Protein AF-A0A520Y7N9-F1 (afdb_monomer_lite)

Structure (mmCIF, N/CA/C/O backbone):
data_AF-A0A520Y7N9-F1
#
_entry.id   AF-A0A520Y7N9-F1
#
loop_
_atom_site.group_PDB
_atom_site.id
_atom_site.type_symbol
_atom_site.label_atom_id
_atom_site.label_alt_id
_atom_site.label_comp_id
_atom_site.label_asym_id
_atom_site.label_entity_id
_atom_site.label_seq_id
_atom_site.pdbx_PDB_ins_code
_atom_site.Cartn_x
_atom_site.Cartn_y
_atom_site.Cartn_z
_atom_site.occupancy
_atom_site.B_iso_or_equiv
_atom_site.auth_seq_id
_atom_site.auth_comp_id
_atom_site.auth_asym_id
_atom_site.auth_atom_id
_atom_site.pdbx_PDB_model_num
ATOM 1 N N . MET A 1 1 ? 29.469 -63.872 -5.869 1.00 53.22 1 MET A N 1
ATOM 2 C CA . MET A 1 1 ? 28.974 -62.510 -5.562 1.00 53.22 1 MET A CA 1
ATOM 3 C C . MET A 1 1 ? 27.465 -62.581 -5.418 1.00 53.22 1 MET A C 1
ATOM 5 O O . MET A 1 1 ? 26.826 -63.061 -6.343 1.00 53.22 1 MET A O 1
ATOM 9 N N . SER A 1 2 ? 26.892 -62.208 -4.271 1.00 35.31 2 SER A N 1
ATOM 10 C CA . SER A 1 2 ? 25.441 -62.318 -4.046 1.00 35.31 2 SER A CA 1
ATOM 11 C C . SER A 1 2 ? 24.903 -61.112 -3.259 1.00 35.31 2 SER A C 1
ATOM 13 O O . SER A 1 2 ? 25.598 -60.537 -2.423 1.00 35.31 2 SER A O 1
ATOM 15 N N . PRO A 1 3 ? 23.685 -60.647 -3.576 1.00 44.78 3 PRO A N 1
ATOM 16 C CA . PRO A 1 3 ? 23.419 -59.240 -3.895 1.00 44.78 3 PRO A CA 1
ATOM 17 C C . PRO A 1 3 ? 22.895 -58.421 -2.707 1.00 44.78 3 PRO A C 1
ATOM 19 O O . PRO A 1 3 ? 22.295 -57.365 -2.881 1.00 44.78 3 PRO A O 1
ATOM 22 N N . ARG A 1 4 ? 23.099 -58.899 -1.477 1.00 50.38 4 ARG A N 1
ATOM 23 C CA . ARG A 1 4 ? 22.438 -58.344 -0.284 1.00 50.38 4 ARG A CA 1
ATOM 24 C C . ARG A 1 4 ? 23.092 -57.083 0.293 1.00 50.38 4 ARG A C 1
ATOM 26 O O . ARG A 1 4 ? 22.542 -56.499 1.216 1.00 50.38 4 ARG A O 1
ATOM 33 N N . VAL A 1 5 ? 24.216 -56.631 -0.267 1.00 46.12 5 VAL A N 1
ATOM 34 C CA . VAL A 1 5 ? 24.943 -55.435 0.208 1.00 46.12 5 VAL A CA 1
ATOM 35 C C . VAL A 1 5 ? 24.564 -54.158 -0.564 1.00 46.12 5 VAL A C 1
ATOM 37 O O . VAL A 1 5 ? 24.862 -53.059 -0.116 1.00 46.12 5 VAL A O 1
ATOM 40 N N . VAL A 1 6 ? 23.806 -54.247 -1.665 1.00 44.19 6 VAL A N 1
ATOM 41 C CA . VAL A 1 6 ? 23.343 -53.051 -2.411 1.00 44.19 6 VAL A CA 1
ATOM 42 C C . VAL A 1 6 ? 22.072 -52.431 -1.788 1.00 44.19 6 VAL A C 1
ATOM 44 O O . VAL A 1 6 ? 21.528 -51.450 -2.282 1.00 44.19 6 VAL A O 1
ATOM 47 N N . ALA A 1 7 ? 21.601 -52.963 -0.657 1.00 48.00 7 ALA A N 1
ATOM 48 C CA . ALA A 1 7 ? 20.338 -52.585 -0.020 1.00 48.00 7 ALA A CA 1
ATOM 49 C C . ALA A 1 7 ? 20.377 -51.320 0.869 1.00 48.00 7 ALA A C 1
ATOM 51 O O . ALA A 1 7 ? 19.418 -51.090 1.597 1.00 48.00 7 ALA A O 1
ATOM 52 N N . ALA A 1 8 ? 21.425 -50.486 0.855 1.00 47.56 8 ALA A N 1
ATOM 53 C CA . ALA A 1 8 ? 21.546 -49.423 1.869 1.00 47.56 8 ALA A CA 1
ATOM 54 C C . ALA A 1 8 ? 22.000 -48.038 1.372 1.00 47.56 8 ALA A C 1
ATOM 56 O O . ALA A 1 8 ? 22.537 -47.269 2.163 1.00 47.56 8 ALA A O 1
ATOM 57 N N . LEU A 1 9 ? 21.786 -47.675 0.100 1.00 47.03 9 LEU A N 1
ATOM 58 C CA . LEU A 1 9 ? 22.125 -46.322 -0.393 1.00 47.03 9 LEU A CA 1
ATOM 59 C C . LEU A 1 9 ? 21.041 -45.643 -1.247 1.00 47.03 9 LEU A C 1
ATOM 61 O O . LEU A 1 9 ? 21.323 -44.689 -1.962 1.00 47.03 9 LEU A O 1
ATOM 65 N N . LEU A 1 10 ? 19.784 -46.084 -1.153 1.00 46.12 10 LEU A N 1
ATOM 66 C CA . LEU A 1 10 ? 18.673 -45.505 -1.928 1.00 46.12 10 LEU A CA 1
ATOM 67 C C . LEU A 1 10 ? 17.405 -45.245 -1.097 1.00 46.12 10 LEU A C 1
ATOM 69 O O . LEU A 1 10 ? 16.305 -45.203 -1.633 1.00 46.12 10 LEU A O 1
ATOM 73 N N . ALA A 1 11 ? 17.557 -45.043 0.216 1.00 49.28 11 ALA A N 1
ATOM 74 C CA . ALA A 1 11 ? 16.444 -44.739 1.126 1.00 49.28 11 ALA A CA 1
ATOM 75 C C . ALA A 1 11 ? 16.700 -43.537 2.061 1.00 49.28 11 ALA A C 1
ATOM 77 O O . ALA A 1 11 ? 15.974 -43.355 3.031 1.00 49.28 11 ALA A O 1
ATOM 78 N N . VAL A 1 12 ? 17.716 -42.708 1.787 1.00 50.12 12 VAL A N 1
ATOM 79 C CA . VAL A 1 12 ? 18.029 -41.505 2.599 1.00 50.12 12 VAL A CA 1
ATOM 80 C C . VAL A 1 12 ? 17.958 -40.203 1.779 1.00 50.12 12 VAL A C 1
ATOM 82 O O . VAL A 1 12 ? 17.974 -39.111 2.328 1.00 50.12 12 VAL A O 1
ATOM 85 N N . GLY A 1 13 ? 17.791 -40.284 0.455 1.00 47.06 13 GLY A N 1
ATOM 86 C CA . GLY A 1 13 ? 17.800 -39.119 -0.442 1.00 47.06 13 GLY A CA 1
ATOM 87 C C . GLY A 1 13 ? 16.444 -38.456 -0.705 1.00 47.06 13 GLY A C 1
ATOM 88 O O . GLY A 1 13 ? 16.320 -37.752 -1.700 1.00 47.06 13 GLY A O 1
ATOM 89 N N . LEU A 1 14 ? 15.418 -38.702 0.115 1.00 51.88 14 LEU A N 1
ATOM 90 C CA . LEU A 1 14 ? 14.105 -38.053 -0.035 1.00 51.88 14 LEU A CA 1
ATOM 91 C C . LEU A 1 14 ? 13.606 -37.447 1.283 1.00 51.88 14 LEU A C 1
ATOM 93 O O . LEU A 1 14 ? 12.413 -37.411 1.569 1.00 51.88 14 LEU A O 1
ATOM 97 N N . SER A 1 15 ? 14.524 -36.968 2.118 1.00 51.41 15 SER A N 1
ATOM 98 C CA . SER A 1 15 ? 14.187 -36.151 3.279 1.00 51.41 15 SER A CA 1
ATOM 99 C C . SER A 1 15 ? 14.069 -34.683 2.862 1.00 51.41 15 SER A C 1
ATOM 101 O O . SER A 1 15 ? 15.060 -33.973 2.741 1.00 51.41 15 SER A O 1
ATOM 103 N N . MET A 1 16 ? 12.820 -34.253 2.674 1.00 56.03 16 MET A N 1
ATOM 104 C CA . MET A 1 16 ? 12.352 -32.875 2.839 1.00 56.03 16 MET A CA 1
ATOM 105 C C . MET A 1 16 ? 12.973 -31.789 1.944 1.00 56.03 16 MET A C 1
ATOM 107 O O . MET A 1 16 ? 13.707 -30.921 2.400 1.00 56.03 16 MET A O 1
ATOM 111 N N . LEU A 1 17 ? 12.436 -31.661 0.730 1.00 51.47 17 LEU A N 1
ATOM 112 C CA . LEU A 1 17 ? 12.076 -30.331 0.216 1.00 51.47 17 LEU A CA 1
ATOM 113 C C . LEU A 1 17 ? 10.778 -29.875 0.904 1.00 51.47 17 LEU A C 1
ATOM 115 O O . LEU A 1 17 ? 9.771 -29.596 0.262 1.00 51.47 17 LEU A O 1
ATOM 119 N N . ALA A 1 18 ? 10.778 -29.819 2.238 1.00 52.97 18 ALA A N 1
ATOM 120 C CA . ALA A 1 18 ? 9.868 -28.912 2.909 1.00 52.97 18 ALA A CA 1
ATOM 121 C C . ALA A 1 18 ? 10.441 -27.533 2.604 1.00 52.97 18 ALA A C 1
ATOM 123 O O . ALA A 1 18 ? 11.348 -27.058 3.283 1.00 52.97 18 ALA A O 1
ATOM 124 N N . THR A 1 19 ? 9.978 -26.916 1.516 1.00 59.50 19 THR A N 1
ATOM 125 C CA . THR A 1 19 ? 10.119 -25.476 1.374 1.00 59.50 19 THR A CA 1
ATOM 126 C C . THR A 1 19 ? 9.535 -24.900 2.652 1.00 59.50 19 THR A C 1
ATOM 128 O O . THR A 1 19 ? 8.316 -24.924 2.838 1.00 59.50 19 THR A O 1
ATOM 131 N N . VAL A 1 20 ? 10.388 -24.429 3.559 1.00 55.50 20 VAL A N 1
ATOM 132 C CA . VAL A 1 20 ? 9.970 -23.450 4.549 1.00 55.50 20 VAL A CA 1
ATOM 133 C C . VAL A 1 20 ? 9.578 -22.256 3.698 1.00 55.50 20 VAL A C 1
ATOM 135 O O . VAL A 1 20 ? 10.412 -21.434 3.327 1.00 55.50 20 VAL A O 1
ATOM 138 N N . ALA A 1 21 ? 8.322 -22.233 3.257 1.00 58.62 21 ALA A N 1
ATOM 139 C CA . ALA A 1 21 ? 7.732 -21.045 2.698 1.00 58.62 21 ALA A CA 1
ATOM 140 C C . ALA A 1 21 ? 7.808 -20.057 3.855 1.00 58.62 21 ALA A C 1
ATOM 142 O O . ALA A 1 21 ? 7.094 -20.210 4.843 1.00 58.62 21 ALA A O 1
ATOM 143 N N . GLY A 1 22 ? 8.796 -19.163 3.806 1.00 58.16 22 GLY A N 1
ATOM 144 C CA . GLY A 1 22 ? 9.054 -18.207 4.867 1.00 58.16 22 GLY A CA 1
ATOM 145 C C . GLY A 1 22 ? 7.839 -17.307 4.983 1.00 58.16 22 GLY A C 1
ATOM 146 O O . GLY A 1 22 ? 7.735 -16.326 4.244 1.00 58.16 22 GLY A O 1
ATOM 147 N N . ALA A 1 23 ? 6.900 -17.680 5.855 1.00 58.62 23 ALA A N 1
ATOM 148 C CA . ALA A 1 23 ? 5.725 -16.890 6.147 1.00 58.62 23 ALA A CA 1
ATOM 149 C C . ALA A 1 23 ? 6.233 -15.546 6.657 1.00 58.62 23 ALA A C 1
ATOM 151 O O . ALA A 1 23 ? 6.835 -15.460 7.727 1.00 58.62 23 ALA A O 1
ATOM 152 N N . GLN A 1 24 ? 6.073 -14.511 5.833 1.00 64.12 24 GLN A N 1
ATOM 153 C CA . GLN A 1 24 ? 6.430 -13.166 6.245 1.00 64.12 24 GLN A CA 1
ATOM 154 C C . GLN A 1 24 ? 5.535 -12.813 7.435 1.00 64.12 24 GLN A C 1
ATOM 156 O O . GLN A 1 24 ? 4.323 -13.046 7.347 1.00 64.12 24 GLN A O 1
ATOM 161 N N . PRO A 1 25 ? 6.093 -12.302 8.544 1.00 69.06 25 PRO A N 1
ATOM 162 C CA . PRO A 1 25 ? 5.281 -11.899 9.677 1.00 69.06 25 PRO A CA 1
ATOM 163 C C . PRO A 1 25 ? 4.229 -10.892 9.205 1.00 69.06 25 PRO A C 1
ATOM 165 O O . PRO A 1 25 ? 4.540 -9.867 8.596 1.00 69.06 25 PRO A O 1
ATOM 168 N N . VAL A 1 26 ? 2.965 -11.229 9.447 1.00 77.19 26 VAL A N 1
ATOM 169 C CA . VAL A 1 26 ? 1.829 -10.353 9.172 1.00 77.19 26 VAL A CA 1
ATOM 170 C C . VAL A 1 26 ? 1.687 -9.443 10.381 1.00 77.19 26 VAL A C 1
ATOM 172 O O . VAL A 1 26 ? 1.343 -9.906 11.467 1.00 77.19 26 VAL A O 1
ATOM 175 N N . TYR A 1 27 ? 1.962 -8.155 10.203 1.00 89.88 27 TYR A N 1
ATOM 176 C CA . TYR A 1 27 ? 1.722 -7.167 11.246 1.00 89.88 27 TYR A CA 1
ATOM 177 C C . TYR A 1 27 ? 0.308 -6.618 11.114 1.00 89.88 27 TYR A C 1
ATOM 179 O O . TYR A 1 27 ? -0.142 -6.266 10.023 1.00 89.88 27 TYR A O 1
ATOM 187 N N . THR A 1 28 ? -0.392 -6.532 12.237 1.00 94.31 28 THR A N 1
ATOM 188 C CA . THR A 1 28 ? -1.698 -5.883 12.326 1.00 94.31 28 THR A CA 1
ATOM 189 C C . THR A 1 28 ? -1.654 -4.776 13.360 1.00 94.31 28 THR A C 1
ATOM 191 O O . THR A 1 28 ? -0.970 -4.880 14.379 1.00 94.31 28 THR A O 1
ATOM 194 N N . HIS A 1 29 ? -2.416 -3.726 13.105 1.00 95.81 29 HIS A N 1
ATOM 195 C CA . HIS A 1 29 ? -2.580 -2.602 14.004 1.00 95.81 29 HIS A CA 1
ATOM 196 C C . HIS A 1 29 ? -4.037 -2.536 14.464 1.00 95.81 29 HIS A C 1
ATOM 198 O O . HIS A 1 29 ? -4.939 -2.478 13.627 1.00 95.81 29 HIS A O 1
ATOM 204 N N . ALA A 1 30 ? -4.253 -2.565 15.780 1.00 96.56 30 ALA A N 1
ATOM 205 C CA . ALA A 1 30 ? -5.554 -2.286 16.375 1.00 96.56 30 ALA A CA 1
ATOM 206 C C . ALA A 1 30 ? -5.776 -0.775 16.369 1.00 96.56 30 ALA A C 1
ATOM 208 O O . ALA A 1 30 ? -5.066 -0.055 17.073 1.00 96.56 30 ALA A O 1
ATOM 209 N N . VAL A 1 31 ? -6.756 -0.326 15.593 1.00 96.06 31 VAL A N 1
ATOM 210 C CA . VAL A 1 31 ? -7.099 1.086 15.436 1.00 96.06 31 VAL A CA 1
ATOM 211 C C . VAL A 1 31 ? -7.540 1.657 16.780 1.00 96.06 31 VAL A C 1
ATOM 213 O O . VAL A 1 31 ? -8.491 1.164 17.393 1.00 96.06 31 VAL A O 1
ATOM 216 N N . GLN A 1 32 ? -6.863 2.710 17.2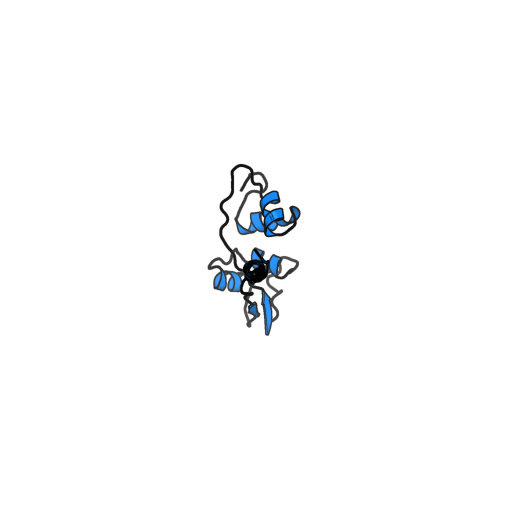19 1.00 95.69 32 GLN A N 1
ATOM 217 C CA . GLN A 1 32 ? -7.189 3.472 18.417 1.00 95.69 32 GLN A CA 1
ATOM 218 C C . GLN A 1 32 ? -8.025 4.711 18.075 1.00 95.69 32 GLN A C 1
ATOM 220 O O . GLN A 1 32 ? -8.202 5.085 16.914 1.00 95.69 32 GLN A O 1
ATOM 225 N N . GLU A 1 33 ? -8.577 5.352 19.101 1.00 94.06 33 GLU A N 1
ATOM 226 C CA . GLU A 1 33 ? -9.230 6.650 18.943 1.00 94.06 33 GLU A CA 1
ATOM 227 C C . GLU A 1 33 ? -8.220 7.700 18.449 1.00 94.06 33 GLU A C 1
ATOM 229 O O . GLU A 1 33 ? -7.109 7.807 18.969 1.00 94.06 33 GLU A O 1
ATOM 234 N N . GLY A 1 34 ? -8.602 8.460 17.418 1.00 91.69 34 GLY A N 1
ATOM 235 C CA . GLY A 1 34 ? -7.753 9.491 16.812 1.00 91.69 34 GLY A CA 1
ATOM 236 C C . GLY A 1 34 ? -6.713 8.982 15.806 1.00 91.69 34 GLY A C 1
ATOM 237 O O . GLY A 1 34 ? -5.987 9.798 15.235 1.00 91.69 34 GLY A O 1
ATOM 238 N N . ASP A 1 35 ? -6.637 7.672 15.546 1.00 94.75 35 ASP A N 1
ATOM 239 C CA . ASP A 1 35 ? -5.771 7.162 14.485 1.00 94.75 35 ASP A CA 1
ATOM 240 C C . ASP A 1 35 ? -6.235 7.621 13.098 1.00 94.75 35 ASP A C 1
ATOM 242 O O . ASP A 1 35 ? -7.418 7.652 12.764 1.00 94.75 35 ASP A O 1
ATOM 246 N N . THR A 1 36 ? -5.256 7.928 12.252 1.00 93.38 36 THR A N 1
ATOM 247 C CA . THR A 1 36 ? -5.416 8.189 10.821 1.00 93.38 36 THR A CA 1
ATOM 248 C C . THR A 1 36 ? -4.467 7.271 10.055 1.00 93.38 36 THR A C 1
ATOM 250 O O . THR A 1 36 ? -3.464 6.807 10.600 1.00 93.38 36 THR A O 1
ATOM 253 N N . LEU A 1 37 ? -4.712 7.028 8.765 1.00 92.12 37 LEU A N 1
ATOM 254 C CA . LEU A 1 37 ? -3.754 6.260 7.956 1.00 92.12 37 LEU A CA 1
ATOM 255 C C . LEU A 1 37 ? -2.364 6.912 7.947 1.00 92.12 37 LEU A C 1
ATOM 257 O O . LEU A 1 37 ? -1.365 6.202 8.014 1.00 92.12 37 LEU A O 1
ATOM 261 N N . ALA A 1 38 ? -2.293 8.245 7.932 1.00 92.19 38 ALA A N 1
ATOM 262 C CA . ALA A 1 38 ? -1.039 8.985 8.011 1.00 92.19 38 ALA A CA 1
ATOM 263 C C . ALA A 1 38 ? -0.320 8.791 9.360 1.00 92.19 38 ALA A C 1
ATOM 265 O O . ALA A 1 38 ? 0.892 8.578 9.370 1.00 92.19 38 ALA A O 1
ATOM 266 N N . SER A 1 39 ? -1.032 8.808 10.496 1.00 95.19 39 SER A N 1
ATOM 267 C CA . SER A 1 39 ? -0.415 8.580 11.816 1.00 95.19 39 SER A CA 1
ATOM 268 C C . SER A 1 39 ? 0.063 7.138 11.982 1.00 95.19 39 SER A C 1
ATOM 270 O O . SER A 1 39 ? 1.149 6.900 12.517 1.00 95.19 39 SER A O 1
ATOM 272 N N . VAL A 1 40 ? -0.696 6.167 11.469 1.00 94.44 40 VAL A N 1
ATOM 273 C CA . VAL A 1 40 ? -0.274 4.763 11.455 1.00 94.44 40 VAL A CA 1
ATOM 274 C C . VAL A 1 40 ? 0.933 4.579 10.528 1.00 94.44 40 VAL A C 1
ATOM 276 O O . VAL A 1 40 ? 1.921 3.962 10.924 1.00 94.44 40 VAL A O 1
ATOM 279 N N . ALA A 1 41 ? 0.922 5.173 9.333 1.00 93.31 41 ALA A N 1
ATOM 280 C CA . ALA A 1 41 ? 2.060 5.142 8.415 1.00 93.31 41 ALA A CA 1
ATOM 281 C C . ALA A 1 41 ? 3.314 5.777 9.036 1.00 93.31 41 ALA A C 1
ATOM 283 O O . ALA A 1 41 ? 4.395 5.195 8.974 1.00 93.31 41 ALA A O 1
ATOM 284 N N . GLN A 1 42 ? 3.172 6.910 9.726 1.00 94.75 42 GLN A N 1
ATOM 285 C CA . GLN A 1 42 ? 4.260 7.531 10.480 1.00 94.75 42 GLN A CA 1
ATOM 286 C C . GLN A 1 42 ? 4.835 6.585 11.543 1.00 94.75 42 GLN A C 1
ATOM 288 O O . GLN A 1 42 ? 6.051 6.527 11.710 1.00 94.75 42 GLN A O 1
ATOM 293 N N . ARG A 1 43 ? 3.988 5.834 12.256 1.00 95.12 43 ARG A N 1
ATOM 294 C CA . ARG A 1 43 ? 4.422 4.907 13.309 1.00 95.12 43 ARG A CA 1
ATOM 295 C C . ARG A 1 43 ? 5.226 3.729 12.760 1.00 95.12 43 ARG A C 1
ATOM 297 O O . ARG A 1 43 ? 6.252 3.384 13.335 1.00 95.12 43 ARG A O 1
ATOM 304 N N . TYR A 1 44 ? 4.752 3.104 11.684 1.00 93.81 44 TYR A N 1
ATOM 305 C CA . TYR A 1 44 ? 5.342 1.858 11.175 1.00 93.81 44 TYR A CA 1
ATOM 306 C C . TYR A 1 44 ? 6.385 2.066 10.074 1.00 93.81 44 TYR A C 1
ATOM 308 O O . TYR A 1 44 ? 7.266 1.226 9.910 1.00 93.81 44 TYR A O 1
ATOM 316 N N . TYR A 1 45 ? 6.310 3.170 9.332 1.00 91.38 45 TYR A N 1
ATOM 317 C CA . TYR A 1 45 ? 7.197 3.453 8.199 1.00 91.38 45 TYR A CA 1
ATOM 318 C C . TYR A 1 45 ? 8.073 4.687 8.398 1.00 91.38 45 TYR A C 1
ATOM 320 O O . TYR A 1 45 ? 8.853 5.013 7.508 1.00 91.38 45 TYR A O 1
ATOM 328 N N . ALA A 1 46 ? 7.935 5.385 9.531 1.00 92.94 46 ALA A N 1
ATOM 329 C CA . ALA A 1 46 ? 8.583 6.671 9.785 1.00 92.94 46 ALA A CA 1
ATOM 330 C C . ALA A 1 46 ? 8.274 7.750 8.721 1.00 92.94 46 ALA A C 1
ATOM 332 O O . ALA A 1 46 ? 8.983 8.749 8.631 1.00 92.94 46 ALA A O 1
ATOM 333 N N . ASP A 1 47 ? 7.206 7.567 7.936 1.00 90.88 47 ASP A N 1
ATOM 334 C CA . ASP A 1 47 ? 6.839 8.422 6.808 1.00 90.88 47 ASP A CA 1
ATOM 335 C C . ASP A 1 47 ? 5.304 8.460 6.663 1.00 90.88 47 ASP A C 1
ATOM 337 O O . ASP A 1 47 ? 4.696 7.455 6.273 1.00 90.88 47 ASP A O 1
ATOM 341 N N . PRO A 1 48 ? 4.648 9.600 6.951 1.00 90.75 48 PRO A N 1
ATOM 342 C CA . PRO A 1 48 ? 3.193 9.706 6.910 1.00 90.75 48 PRO A CA 1
ATOM 343 C C . PRO A 1 48 ? 2.667 9.657 5.472 1.00 90.75 48 PRO A C 1
ATOM 345 O O . PRO A 1 48 ? 1.513 9.305 5.244 1.00 90.75 48 PRO A O 1
ATOM 348 N N . THR A 1 49 ? 3.519 9.940 4.477 1.00 86.94 49 THR A N 1
ATOM 349 C CA . THR A 1 49 ? 3.144 9.891 3.057 1.00 86.94 49 THR A CA 1
ATOM 350 C C . THR A 1 49 ? 2.960 8.459 2.547 1.00 86.94 49 THR A C 1
ATOM 352 O O . THR A 1 49 ? 2.441 8.247 1.452 1.00 86.94 49 THR A O 1
ATOM 355 N N . ARG A 1 50 ? 3.305 7.450 3.362 1.00 89.31 50 ARG A N 1
ATOM 356 C CA . ARG A 1 50 ? 3.078 6.027 3.068 1.00 89.31 50 ARG A CA 1
ATOM 357 C C . ARG A 1 50 ? 1.653 5.551 3.359 1.00 89.31 50 ARG A C 1
ATOM 359 O O . ARG A 1 50 ? 1.382 4.360 3.221 1.00 89.31 50 ARG A O 1
ATOM 366 N N . GLU A 1 51 ? 0.716 6.441 3.685 1.00 89.25 51 GLU A N 1
ATOM 367 C CA . GLU A 1 51 ? -0.699 6.080 3.863 1.00 89.25 51 GLU A CA 1
ATOM 368 C C . GLU A 1 51 ? -1.315 5.354 2.649 1.00 89.25 51 GLU A C 1
ATOM 370 O O . GLU A 1 51 ? -2.138 4.455 2.822 1.00 89.25 51 GLU A O 1
ATOM 375 N N . ALA A 1 52 ? -0.864 5.661 1.425 1.00 85.44 52 ALA A N 1
ATOM 376 C CA . ALA A 1 52 ? -1.300 4.991 0.198 1.00 85.44 52 ALA A CA 1
ATOM 377 C C . ALA A 1 52 ? -1.025 3.479 0.214 1.00 85.44 52 ALA A C 1
ATOM 379 O O . ALA A 1 52 ? -1.812 2.692 -0.315 1.00 85.44 52 ALA A O 1
ATOM 380 N N . VAL A 1 53 ? 0.069 3.065 0.863 1.00 87.69 53 VAL A N 1
ATOM 381 C CA . VAL A 1 53 ? 0.433 1.653 1.024 1.00 87.69 53 VAL A CA 1
ATOM 382 C C . VAL A 1 53 ? -0.576 0.949 1.930 1.00 87.69 53 VAL A C 1
ATOM 384 O O . VAL A 1 53 ? -1.061 -0.127 1.580 1.00 87.69 53 VAL A O 1
ATOM 387 N N . LEU A 1 54 ? -0.934 1.568 3.062 1.00 90.81 54 LEU A N 1
ATOM 388 C CA . LEU A 1 54 ? -1.933 1.025 3.987 1.00 90.81 54 LEU A CA 1
ATOM 389 C C . LEU A 1 54 ? -3.310 0.932 3.325 1.00 90.81 54 LEU A C 1
ATOM 391 O O . LEU A 1 54 ? -3.967 -0.105 3.425 1.00 90.81 54 LEU A O 1
ATOM 395 N N . ARG A 1 55 ? -3.722 1.982 2.607 1.00 89.19 55 ARG A N 1
ATOM 396 C CA . ARG A 1 55 ? -5.001 2.045 1.888 1.00 89.19 55 ARG A CA 1
ATOM 397 C C . ARG A 1 55 ? -5.144 0.912 0.871 1.00 89.19 55 ARG A C 1
ATOM 399 O O . ARG A 1 55 ? -6.122 0.166 0.923 1.00 89.19 55 ARG A O 1
ATOM 406 N N . GLU A 1 56 ? -4.156 0.732 -0.008 1.00 85.56 56 GLU A N 1
ATOM 407 C CA . GLU A 1 56 ? -4.183 -0.342 -1.012 1.00 85.56 56 GLU A CA 1
ATOM 408 C C . GLU A 1 56 ? -4.162 -1.731 -0.358 1.00 85.56 56 GLU A C 1
ATOM 410 O O . GLU A 1 56 ? -4.934 -2.614 -0.742 1.00 85.56 56 GLU A O 1
ATOM 415 N N . ALA A 1 57 ? -3.300 -1.937 0.643 1.00 87.81 57 ALA A N 1
ATOM 416 C CA . ALA A 1 57 ? -3.141 -3.236 1.293 1.00 87.81 57 ALA A CA 1
ATOM 417 C C . ALA A 1 57 ? -4.410 -3.682 2.037 1.00 87.81 57 ALA A C 1
ATOM 419 O O . ALA A 1 57 ? -4.738 -4.869 2.034 1.00 87.81 57 ALA A O 1
ATOM 420 N N . ASN A 1 58 ? -5.157 -2.729 2.602 1.00 90.00 58 ASN A N 1
ATOM 421 C CA . ASN A 1 58 ? -6.422 -2.974 3.295 1.00 90.00 58 ASN A CA 1
ATOM 422 C C . ASN A 1 58 ? -7.655 -2.835 2.393 1.00 90.00 58 ASN A C 1
ATOM 424 O O . ASN A 1 58 ? -8.780 -2.957 2.873 1.00 90.00 58 ASN A O 1
ATOM 428 N N . ARG A 1 59 ? -7.464 -2.617 1.082 1.00 87.25 59 ARG A N 1
ATOM 429 C CA . ARG A 1 59 ? -8.542 -2.456 0.086 1.00 87.25 59 ARG A CA 1
ATOM 430 C C . ARG A 1 59 ? -9.538 -1.346 0.445 1.00 87.25 59 ARG A C 1
ATOM 432 O O . ARG A 1 59 ? -10.719 -1.436 0.102 1.00 87.25 59 ARG A O 1
ATOM 439 N N . MET A 1 60 ? -9.057 -0.307 1.117 1.00 86.31 60 MET A N 1
ATOM 440 C CA . MET A 1 60 ? -9.846 0.870 1.464 1.00 86.31 60 MET A CA 1
ATOM 441 C C . MET A 1 60 ? -10.066 1.708 0.200 1.00 86.31 60 MET A C 1
ATOM 443 O O . MET A 1 60 ? -9.136 1.946 -0.575 1.00 86.31 60 MET A O 1
ATOM 447 N N . LYS A 1 61 ? -11.315 2.103 -0.054 1.00 74.50 61 LYS A N 1
ATOM 448 C CA . LYS A 1 61 ? -11.707 2.834 -1.265 1.00 74.50 61 LYS A CA 1
ATOM 449 C C . LYS A 1 61 ? -11.978 4.292 -0.913 1.00 74.50 61 LYS A C 1
ATOM 451 O O . LYS A 1 61 ? -12.866 4.562 -0.121 1.00 74.50 61 LYS A O 1
ATOM 456 N N . GLY A 1 62 ? -11.315 5.214 -1.607 1.00 67.06 62 GLY A N 1
ATOM 457 C CA . GLY A 1 62 ? -11.546 6.652 -1.460 1.00 67.06 62 GLY A CA 1
ATOM 458 C C . GLY A 1 62 ? -10.405 7.384 -0.754 1.00 67.06 62 GLY A C 1
ATOM 459 O O . GLY A 1 62 ? -9.408 6.787 -0.360 1.00 67.06 62 GLY A O 1
ATOM 460 N N . SER A 1 63 ? -10.540 8.709 -0.675 1.00 54.94 63 SER A N 1
ATOM 461 C CA . SER A 1 63 ? -9.544 9.627 -0.096 1.00 54.94 63 SER A CA 1
ATOM 462 C C . SER A 1 63 ? -9.873 10.040 1.343 1.00 54.94 63 SER A C 1
ATOM 464 O O . SER A 1 63 ? -9.150 10.848 1.923 1.00 54.94 63 SER A O 1
ATOM 466 N N . ALA A 1 64 ? -10.986 9.569 1.907 1.00 52.41 64 ALA A N 1
ATOM 467 C CA . ALA A 1 64 ? -11.418 10.028 3.213 1.00 52.41 64 ALA A CA 1
ATOM 468 C C . ALA A 1 64 ? -10.575 9.349 4.297 1.00 52.41 64 ALA A C 1
ATOM 470 O O . ALA A 1 64 ? -10.670 8.150 4.527 1.00 52.41 64 ALA A O 1
ATOM 471 N N . ALA A 1 65 ? -9.795 10.150 5.018 1.00 50.12 65 ALA A N 1
ATOM 472 C CA . ALA A 1 65 ? -9.102 9.784 6.252 1.00 50.12 65 ALA A CA 1
ATOM 473 C C . ALA A 1 65 ? -10.051 9.329 7.396 1.00 50.12 65 ALA A C 1
ATOM 475 O O . ALA A 1 65 ? -9.615 9.188 8.533 1.00 50.12 65 ALA A O 1
ATOM 476 N N . SER A 1 66 ? -11.336 9.103 7.097 1.00 59.66 66 SER A N 1
ATOM 477 C CA . SER A 1 66 ? -12.436 8.736 7.995 1.00 59.66 66 SER A CA 1
ATOM 478 C C . SER A 1 66 ? -12.669 7.219 8.112 1.00 59.66 66 SER A C 1
ATOM 480 O O . SER A 1 66 ? -13.574 6.806 8.827 1.00 59.66 66 SER A O 1
ATOM 482 N N . ASP A 1 67 ? -11.891 6.392 7.405 1.00 67.75 67 ASP A N 1
ATOM 483 C CA . ASP A 1 67 ? -12.159 4.951 7.232 1.00 67.75 67 ASP A CA 1
ATOM 484 C C . ASP A 1 67 ? -11.684 4.061 8.395 1.00 67.75 67 ASP A C 1
ATOM 486 O O . ASP A 1 67 ? -11.956 2.857 8.419 1.00 67.75 67 ASP A O 1
ATOM 490 N N . LEU A 1 68 ? -10.947 4.619 9.357 1.00 88.25 68 LEU A N 1
ATOM 491 C CA . LEU A 1 68 ? -10.449 3.851 10.491 1.00 88.25 68 LEU A CA 1
ATOM 492 C C . LEU A 1 68 ? -11.505 3.780 11.595 1.00 88.25 68 LEU A C 1
ATOM 494 O O . LEU A 1 68 ? -11.757 4.742 12.313 1.00 88.25 68 LEU A O 1
ATOM 498 N N . VAL A 1 69 ? -12.111 2.603 11.742 1.00 90.56 69 VAL A N 1
ATOM 499 C CA . VAL A 1 69 ? -13.068 2.316 12.816 1.00 90.56 69 VAL A CA 1
ATOM 500 C C . VAL A 1 69 ? -12.299 1.929 14.076 1.00 90.56 69 VAL A C 1
ATOM 502 O O . VAL A 1 69 ? -11.584 0.925 14.076 1.00 90.56 69 VAL A O 1
ATOM 505 N N . THR A 1 70 ? -12.442 2.690 15.160 1.00 93.56 70 THR A N 1
ATOM 506 C CA . THR A 1 70 ? -11.819 2.366 16.455 1.00 93.56 70 THR A CA 1
ATOM 507 C C . THR A 1 70 ? -12.180 0.950 16.914 1.00 93.56 70 THR A C 1
ATOM 509 O O . THR A 1 70 ? -13.327 0.519 16.808 1.00 93.56 70 THR A O 1
ATOM 512 N N . GLY A 1 71 ? -11.183 0.205 17.397 1.00 93.12 71 GLY A N 1
ATOM 513 C CA . GLY A 1 71 ? -11.311 -1.199 17.796 1.00 93.12 71 GLY A CA 1
ATOM 514 C C . GLY A 1 71 ? -11.228 -2.205 16.641 1.00 93.12 71 GLY A C 1
ATOM 515 O O . GLY A 1 71 ? -11.127 -3.407 16.891 1.00 93.12 71 GLY A O 1
ATOM 516 N N . SER A 1 72 ? -11.234 -1.747 15.384 1.00 93.19 72 SER A N 1
ATOM 517 C CA . SER A 1 72 ? -10.953 -2.609 14.232 1.00 93.19 72 SER A CA 1
ATOM 518 C C . SER A 1 72 ? -9.456 -2.895 14.089 1.00 93.19 72 SER A C 1
ATOM 520 O O . SER A 1 72 ? -8.613 -2.287 14.750 1.00 93.19 72 SER A O 1
ATOM 522 N N . TRP A 1 73 ? -9.123 -3.834 13.207 1.00 94.75 73 TRP A N 1
ATOM 523 C CA . TRP A 1 73 ? -7.747 -4.194 12.894 1.00 94.75 73 TRP A CA 1
ATOM 524 C C . TRP A 1 73 ? -7.461 -3.916 11.429 1.00 94.75 73 TRP A C 1
ATOM 526 O O . TRP A 1 73 ? -8.250 -4.291 10.560 1.00 94.75 73 TRP A O 1
ATOM 536 N N . ILE A 1 74 ? -6.304 -3.321 11.156 1.00 94.50 74 ILE A N 1
ATOM 537 C CA . ILE A 1 74 ? -5.795 -3.155 9.796 1.00 94.50 74 ILE A CA 1
ATOM 538 C C . ILE A 1 74 ? -4.480 -3.905 9.633 1.00 94.50 74 ILE A C 1
ATOM 540 O O . ILE A 1 74 ? -3.677 -4.013 10.560 1.00 94.50 74 ILE A O 1
ATOM 544 N N . PHE A 1 75 ? -4.256 -4.422 8.435 1.00 94.19 75 PHE A N 1
ATOM 545 C CA . PHE A 1 75 ? -2.993 -5.011 8.034 1.00 94.19 75 PHE A CA 1
ATOM 546 C C . PHE A 1 75 ? -1.951 -3.918 7.776 1.00 94.19 75 PHE A C 1
ATOM 548 O O . PHE A 1 75 ? -2.215 -2.930 7.091 1.00 94.19 75 PHE A O 1
ATOM 555 N N . VAL A 1 76 ? -0.745 -4.121 8.297 1.00 94.38 76 VAL A N 1
ATOM 556 C CA . VAL A 1 76 ? 0.420 -3.270 8.064 1.00 94.38 76 VAL A CA 1
ATOM 557 C C . VAL A 1 76 ? 1.429 -4.087 7.253 1.00 94.38 76 VAL A C 1
ATOM 559 O O . VAL A 1 76 ? 2.138 -4.922 7.821 1.00 94.38 76 VAL A O 1
ATOM 562 N N . PRO A 1 77 ? 1.504 -3.906 5.921 1.00 89.12 77 PRO A N 1
ATOM 563 C CA . PRO A 1 77 ? 2.480 -4.620 5.113 1.00 89.12 77 PRO A CA 1
ATOM 564 C C . PRO A 1 77 ? 3.902 -4.222 5.494 1.00 89.12 77 PRO A C 1
ATOM 566 O O . PRO A 1 77 ? 4.194 -3.048 5.732 1.00 89.12 77 PRO A O 1
ATOM 569 N N . MET A 1 78 ? 4.813 -5.190 5.474 1.00 83.62 78 MET A N 1
ATOM 570 C CA . MET A 1 78 ? 6.237 -4.885 5.478 1.00 83.62 78 MET A CA 1
ATOM 571 C C . MET A 1 78 ? 6.597 -4.227 4.142 1.00 83.62 78 MET A C 1
ATOM 573 O O . MET A 1 78 ? 6.305 -4.769 3.074 1.00 83.62 78 MET A O 1
ATOM 577 N N . VAL A 1 79 ? 7.231 -3.060 4.202 1.00 79.50 79 VAL A N 1
ATOM 578 C CA . VAL A 1 79 ? 7.805 -2.404 3.025 1.00 79.50 79 VAL A CA 1
ATOM 579 C C . VAL A 1 79 ? 9.296 -2.709 2.965 1.00 79.50 79 VAL A C 1
ATOM 581 O O . VAL A 1 79 ? 9.971 -2.766 3.990 1.00 79.50 79 VAL A O 1
ATOM 584 N N . SER A 1 80 ? 9.809 -2.923 1.759 1.00 82.31 80 SER A N 1
ATOM 585 C CA . SER A 1 80 ? 11.233 -3.134 1.508 1.00 82.31 80 SER A CA 1
ATOM 586 C C . SER A 1 80 ? 11.669 -2.287 0.319 1.00 82.31 80 SER A C 1
ATOM 588 O O . SER A 1 80 ? 10.842 -1.869 -0.496 1.00 82.31 80 SER A O 1
ATOM 590 N N . PHE A 1 81 ? 12.969 -2.028 0.221 1.00 84.75 81 PHE A N 1
ATOM 591 C CA . PHE A 1 81 ? 13.546 -1.329 -0.916 1.00 84.75 81 PHE A CA 1
ATOM 592 C C . PHE A 1 81 ? 13.837 -2.314 -2.043 1.00 84.75 81 PHE A C 1
ATOM 594 O O . PHE A 1 81 ? 14.365 -3.405 -1.825 1.00 84.75 81 PHE A O 1
ATOM 601 N N . TYR A 1 82 ? 13.518 -1.899 -3.263 1.00 89.44 82 TYR A N 1
ATOM 602 C CA . TYR A 1 82 ? 13.830 -2.643 -4.470 1.00 89.44 82 TYR A CA 1
ATOM 603 C C . TYR A 1 82 ? 14.744 -1.803 -5.356 1.00 89.44 82 TYR A C 1
ATOM 605 O O . TYR A 1 82 ? 14.460 -0.632 -5.608 1.00 89.44 82 TYR A O 1
ATOM 613 N N . ARG A 1 83 ? 15.849 -2.396 -5.816 1.00 92.12 83 ARG A N 1
ATOM 614 C CA . ARG A 1 83 ? 16.758 -1.746 -6.759 1.00 92.12 83 ARG A CA 1
ATOM 615 C C . ARG A 1 83 ? 16.306 -2.061 -8.179 1.00 92.12 83 ARG A C 1
ATOM 617 O O . ARG A 1 83 ? 16.346 -3.213 -8.596 1.00 92.12 83 ARG A O 1
ATOM 624 N N . VAL A 1 84 ? 15.905 -1.017 -8.889 1.00 92.88 84 VAL A N 1
ATOM 625 C CA . VAL A 1 84 ? 15.396 -1.075 -10.259 1.00 92.88 84 VAL A CA 1
ATOM 626 C C . VAL A 1 84 ? 16.536 -1.369 -11.237 1.00 92.88 84 VAL A C 1
ATOM 628 O O . VAL A 1 84 ? 17.637 -0.828 -11.101 1.00 92.88 84 VAL A O 1
ATOM 631 N N . SER A 1 85 ? 16.277 -2.238 -12.212 1.00 92.12 85 SER A N 1
ATOM 632 C CA . SER A 1 85 ? 17.165 -2.499 -13.351 1.00 92.12 85 SER A CA 1
ATOM 633 C C . SER A 1 85 ? 16.791 -1.632 -14.556 1.00 92.12 85 SER A C 1
ATOM 635 O O . SER A 1 85 ? 15.648 -1.207 -14.680 1.00 92.12 85 SER A O 1
ATOM 637 N N . LYS A 1 86 ? 17.741 -1.411 -15.474 1.00 89.19 86 LYS A N 1
ATOM 638 C CA . LYS A 1 86 ? 17.601 -0.485 -16.615 1.00 89.19 86 LYS A CA 1
ATOM 639 C C . LYS A 1 86 ? 16.344 -0.704 -17.473 1.00 89.19 86 LYS A C 1
ATOM 641 O O . LYS A 1 86 ? 15.826 0.261 -18.004 1.00 89.19 86 LYS A O 1
ATOM 646 N N . ASP A 1 87 ? 15.870 -1.94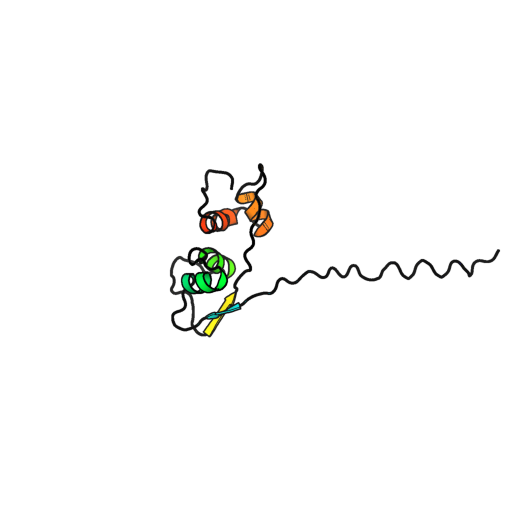1 -17.590 1.00 89.25 87 ASP A N 1
ATOM 647 C CA . ASP A 1 87 ? 14.751 -2.295 -18.476 1.00 89.25 87 ASP 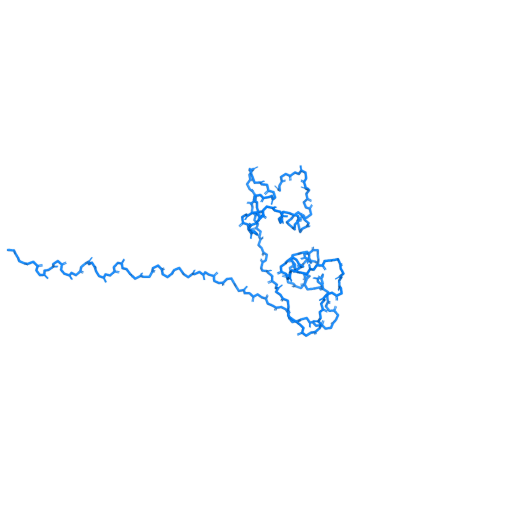A CA 1
ATOM 648 C C . ASP A 1 87 ? 13.432 -2.530 -17.712 1.00 89.25 87 ASP A C 1
ATOM 650 O O . ASP A 1 87 ? 12.460 -3.070 -18.250 1.00 89.25 87 ASP A O 1
ATOM 654 N N . GLU A 1 88 ? 13.385 -2.182 -16.423 1.00 93.38 88 GLU A N 1
ATOM 655 C CA . GLU A 1 88 ? 12.176 -2.312 -15.620 1.00 93.38 88 GLU A CA 1
ATOM 656 C C . GLU A 1 88 ? 11.302 -1.062 -15.706 1.00 93.38 88 GLU A C 1
ATOM 658 O O . GLU A 1 88 ? 11.755 0.072 -15.640 1.00 93.38 88 GLU A O 1
ATOM 663 N N . THR A 1 89 ? 9.993 -1.282 -15.780 1.00 93.62 89 THR A N 1
ATOM 664 C CA . THR A 1 89 ? 8.991 -0.219 -15.746 1.00 93.62 89 THR A CA 1
ATOM 665 C C . THR A 1 89 ? 8.186 -0.327 -14.458 1.00 93.62 89 THR A C 1
ATOM 667 O O . THR A 1 89 ? 8.048 -1.406 -13.878 1.00 93.62 89 THR A O 1
ATOM 670 N N . TRP A 1 90 ? 7.518 0.753 -14.049 1.00 93.62 90 TRP A N 1
ATOM 671 C CA . TRP A 1 90 ? 6.554 0.696 -12.941 1.00 93.62 90 TRP A CA 1
ATOM 672 C C . TRP A 1 90 ? 5.519 -0.427 -13.104 1.00 93.62 90 TRP A C 1
ATOM 674 O O . TRP A 1 90 ? 5.089 -1.030 -12.124 1.00 93.62 90 TRP A O 1
ATOM 684 N N . LYS A 1 91 ? 5.121 -0.723 -14.349 1.00 94.12 91 LYS A N 1
ATOM 685 C CA . LYS A 1 91 ? 4.176 -1.795 -14.685 1.00 94.12 91 LYS A CA 1
ATOM 686 C C . LYS A 1 91 ? 4.779 -3.186 -14.509 1.00 94.12 91 LYS A C 1
ATOM 688 O O . LYS A 1 91 ? 4.085 -4.052 -13.981 1.00 94.12 91 LYS A O 1
ATOM 693 N N . SER A 1 92 ? 6.028 -3.417 -14.924 1.00 94.56 92 SER A N 1
ATOM 694 C CA . SER A 1 92 ? 6.679 -4.722 -14.737 1.00 94.56 92 SER A CA 1
ATOM 695 C C . SER A 1 92 ? 6.957 -4.992 -13.258 1.00 94.56 92 SER A C 1
ATOM 697 O O . SER A 1 92 ? 6.667 -6.085 -12.774 1.00 94.56 92 SER A O 1
ATOM 699 N N . ILE A 1 93 ? 7.390 -3.9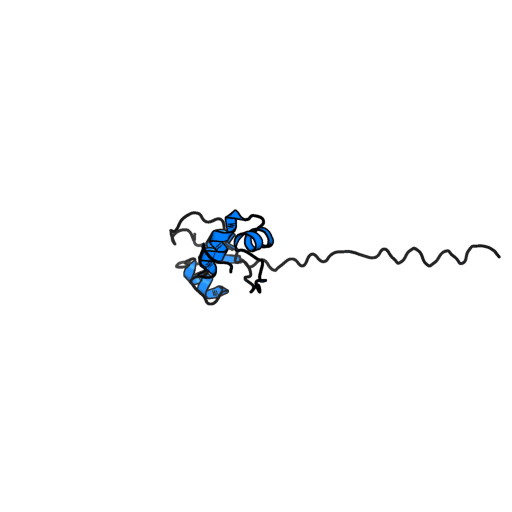73 -12.509 1.00 93.88 93 ILE A N 1
ATOM 700 C CA . ILE A 1 93 ? 7.573 -4.052 -11.054 1.00 93.88 93 ILE A CA 1
ATOM 701 C C . ILE A 1 93 ? 6.226 -4.319 -10.364 1.00 93.88 93 ILE A C 1
ATOM 703 O O . ILE A 1 93 ? 6.123 -5.212 -9.522 1.00 93.88 93 ILE A O 1
ATOM 707 N N . ALA A 1 94 ? 5.156 -3.621 -10.760 1.00 92.88 94 ALA A N 1
ATOM 708 C CA . ALA A 1 94 ? 3.819 -3.866 -10.220 1.00 92.88 94 ALA A CA 1
ATOM 709 C C . ALA A 1 94 ? 3.307 -5.280 -10.518 1.00 92.88 94 ALA A C 1
ATOM 711 O O . ALA A 1 94 ? 2.748 -5.937 -9.641 1.00 92.88 94 ALA A O 1
ATOM 712 N N . ALA A 1 95 ? 3.516 -5.773 -11.740 1.00 93.88 95 ALA A N 1
ATOM 713 C CA . ALA A 1 95 ? 3.167 -7.139 -12.103 1.00 93.88 95 ALA A CA 1
ATOM 714 C C . ALA A 1 95 ? 3.918 -8.160 -11.236 1.00 93.88 95 ALA A C 1
ATOM 716 O O . ALA A 1 95 ? 3.299 -9.096 -10.736 1.00 93.88 95 ALA A O 1
ATOM 717 N N . ARG A 1 96 ? 5.216 -7.937 -10.998 1.00 92.50 96 ARG A N 1
ATOM 718 C CA . ARG A 1 96 ? 6.073 -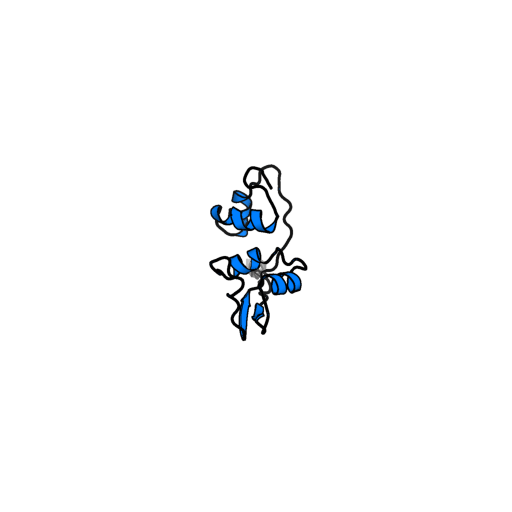8.813 -10.193 1.00 92.50 96 ARG A CA 1
ATOM 719 C C . ARG A 1 96 ? 5.662 -8.868 -8.723 1.00 92.50 96 ARG A C 1
ATOM 721 O O . ARG A 1 96 ? 5.524 -9.956 -8.179 1.00 92.50 96 ARG A O 1
ATOM 728 N N . PHE A 1 97 ? 5.483 -7.714 -8.081 1.00 88.00 97 PHE A N 1
ATOM 729 C CA . PHE A 1 97 ? 5.279 -7.645 -6.627 1.00 88.00 97 PHE A CA 1
ATOM 730 C C . PHE A 1 97 ? 3.808 -7.601 -6.203 1.00 88.00 97 PHE A C 1
ATOM 732 O O . PHE A 1 97 ? 3.475 -8.006 -5.095 1.00 88.00 97 PHE A O 1
ATOM 739 N N . TYR A 1 98 ? 2.914 -7.144 -7.081 1.00 85.81 98 TYR A N 1
ATOM 740 C CA . TYR A 1 98 ? 1.491 -6.966 -6.773 1.00 85.81 98 TYR A CA 1
ATOM 741 C C . TYR A 1 98 ? 0.568 -7.790 -7.678 1.00 85.81 98 TYR A C 1
ATOM 743 O O . TYR A 1 98 ? -0.658 -7.673 -7.579 1.00 85.81 98 TYR A O 1
ATOM 751 N N . GLY A 1 99 ? 1.145 -8.608 -8.564 1.00 89.12 99 GLY A N 1
ATOM 752 C CA . GLY A 1 99 ? 0.455 -9.579 -9.410 1.00 89.12 99 GLY A CA 1
ATOM 753 C C . GLY A 1 99 ? -0.241 -9.001 -10.642 1.00 89.12 99 GLY A C 1
ATOM 754 O O . GLY A 1 99 ? -0.763 -9.771 -11.446 1.00 89.12 99 GLY A O 1
ATOM 755 N N . ARG A 1 100 ? -0.303 -7.668 -10.811 1.00 93.88 100 ARG A N 1
ATOM 756 C CA . ARG A 1 100 ? -0.970 -7.021 -11.959 1.00 93.88 100 ARG A CA 1
ATOM 757 C C . ARG A 1 100 ? -0.301 -5.697 -12.357 1.00 93.88 100 ARG A C 1
ATOM 759 O O . ARG A 1 100 ? -0.082 -4.860 -11.482 1.00 93.88 100 ARG A O 1
ATOM 766 N N . PRO A 1 101 ? -0.086 -5.429 -13.663 1.00 94.12 101 PRO A N 1
ATOM 767 C CA . PRO A 1 101 ? 0.505 -4.173 -14.138 1.00 94.12 101 PRO A CA 1
ATOM 768 C C . PRO A 1 101 ? -0.284 -2.916 -13.752 1.00 94.12 101 PRO A C 1
ATOM 770 O O . PRO A 1 101 ? 0.304 -1.861 -13.532 1.00 94.12 101 PRO A O 1
ATOM 773 N N . SER A 1 102 ? -1.615 -3.015 -13.659 1.00 92.31 102 SER A N 1
ATOM 774 C CA . SER A 1 102 ? -2.495 -1.883 -13.335 1.00 92.31 102 SER A CA 1
ATOM 775 C C . SER A 1 102 ? -2.261 -1.301 -11.939 1.00 92.31 102 SER A C 1
ATOM 777 O O . SER A 1 102 ? -2.654 -0.168 -11.686 1.00 92.31 102 SER A O 1
ATOM 779 N N . ARG A 1 103 ? -1.583 -2.036 -11.048 1.00 90.38 103 ARG A N 1
ATOM 780 C CA . ARG A 1 103 ? -1.218 -1.567 -9.705 1.00 90.38 103 ARG A CA 1
ATOM 781 C C . ARG A 1 103 ? 0.001 -0.643 -9.676 1.00 90.38 103 ARG A C 1
ATOM 783 O O . ARG A 1 103 ? 0.392 -0.180 -8.609 1.00 90.38 103 ARG A O 1
ATOM 790 N N . SER A 1 104 ? 0.581 -0.317 -10.831 1.00 92.19 104 SER A N 1
ATOM 791 C CA . SER A 1 104 ? 1.723 0.596 -10.926 1.00 92.19 104 SER A CA 1
ATOM 792 C C . SER A 1 104 ? 1.447 1.988 -10.358 1.00 92.19 104 SER A C 1
ATOM 794 O O . SER A 1 104 ? 2.375 2.654 -9.918 1.00 92.19 104 SER A O 1
ATOM 796 N N . THR A 1 105 ? 0.191 2.443 -10.334 1.00 89.56 105 THR A N 1
ATOM 797 C CA . THR A 1 105 ? -0.173 3.748 -9.760 1.00 89.56 105 THR A CA 1
ATOM 798 C C . THR A 1 105 ? 0.175 3.856 -8.278 1.00 89.56 105 THR A C 1
ATOM 800 O O . THR A 1 105 ? 0.644 4.910 -7.865 1.00 89.56 105 THR A O 1
ATOM 803 N N . VAL A 1 106 ? 0.024 2.769 -7.515 1.00 86.06 106 VAL A N 1
ATOM 804 C CA . VAL A 1 106 ? 0.335 2.724 -6.076 1.00 86.06 106 VAL A CA 1
ATOM 805 C C . VAL A 1 106 ? 1.836 2.876 -5.846 1.00 86.06 106 VAL A C 1
ATOM 807 O O . VAL A 1 106 ? 2.255 3.641 -4.985 1.00 86.06 106 VAL A O 1
ATOM 810 N N . LEU A 1 107 ? 2.656 2.197 -6.655 1.00 88.50 107 LEU A N 1
ATOM 811 C CA . LEU A 1 107 ? 4.114 2.331 -6.601 1.00 88.50 107 LEU A CA 1
ATOM 812 C C . LEU A 1 107 ? 4.572 3.748 -6.950 1.00 88.50 107 LEU A C 1
ATOM 814 O O . LEU A 1 107 ? 5.451 4.288 -6.284 1.00 88.50 107 LEU A O 1
ATOM 818 N N . ILE A 1 108 ? 3.972 4.347 -7.977 1.00 90.56 108 ILE A N 1
ATOM 819 C CA . ILE A 1 108 ? 4.307 5.701 -8.417 1.00 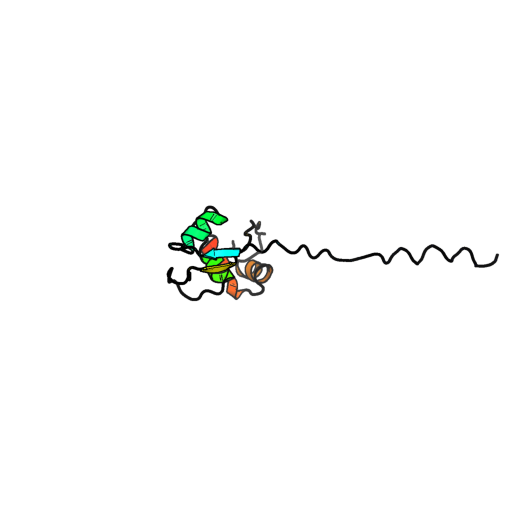90.56 108 ILE A CA 1
ATOM 820 C C . ILE A 1 108 ? 3.955 6.716 -7.325 1.00 90.56 108 ILE A C 1
ATOM 822 O O . ILE A 1 108 ? 4.792 7.538 -6.971 1.00 90.56 108 ILE A O 1
ATOM 826 N N . GLU A 1 109 ? 2.751 6.634 -6.755 1.00 86.75 109 GLU A N 1
ATOM 827 C CA . GLU A 1 109 ? 2.307 7.507 -5.661 1.00 86.75 109 GLU A CA 1
ATOM 828 C C . GLU A 1 109 ? 3.206 7.352 -4.429 1.00 86.75 109 GLU A C 1
ATOM 830 O O . GLU A 1 109 ? 3.762 8.336 -3.942 1.00 86.75 109 GLU A O 1
ATOM 835 N N . ALA A 1 110 ? 3.443 6.111 -3.989 1.00 84.06 110 ALA A N 1
ATOM 836 C CA . ALA A 1 110 ? 4.244 5.827 -2.803 1.00 84.06 110 ALA A CA 1
ATOM 837 C C . ALA A 1 110 ? 5.701 6.297 -2.932 1.00 84.06 110 ALA A C 1
ATOM 839 O O . ALA A 1 110 ? 6.319 6.626 -1.925 1.00 84.06 110 ALA A O 1
ATOM 840 N N . ASN A 1 111 ? 6.264 6.318 -4.142 1.00 86.50 111 ASN A N 1
ATOM 841 C CA . ASN A 1 111 ? 7.657 6.709 -4.381 1.00 86.50 111 ASN A CA 1
ATOM 842 C C . ASN A 1 111 ? 7.798 8.111 -4.985 1.00 86.50 111 ASN A C 1
ATOM 844 O O . ASN A 1 111 ? 8.884 8.460 -5.439 1.00 86.50 111 ASN A O 1
ATOM 848 N N . LYS A 1 112 ? 6.719 8.913 -5.006 1.00 86.75 112 LYS A N 1
ATOM 849 C CA . LYS A 1 112 ? 6.695 10.249 -5.636 1.00 86.75 112 LYS A CA 1
ATOM 850 C C . LYS A 1 112 ? 7.232 10.220 -7.079 1.00 86.75 112 LYS A C 1
ATOM 852 O O . LYS A 1 112 ? 7.864 11.164 -7.545 1.00 86.75 112 LYS A O 1
ATOM 857 N N . GLY A 1 113 ? 7.005 9.103 -7.769 1.00 85.69 113 GLY A N 1
ATOM 858 C CA . GLY A 1 113 ? 7.516 8.830 -9.104 1.00 85.69 113 GLY A CA 1
ATOM 859 C C . GLY A 1 113 ? 6.735 9.565 -10.189 1.00 85.69 113 GLY A C 1
ATOM 860 O O . GLY A 1 113 ? 5.625 10.061 -9.979 1.00 85.69 113 GLY A O 1
ATOM 861 N N . ASN A 1 114 ? 7.290 9.587 -11.398 1.00 83.38 114 ASN A N 1
ATOM 862 C CA . ASN A 1 114 ? 6.625 10.157 -12.563 1.00 83.38 114 ASN A CA 1
ATOM 863 C C . ASN A 1 114 ? 6.081 9.041 -13.470 1.00 83.38 114 ASN A C 1
ATOM 865 O O . ASN A 1 114 ? 6.797 8.133 -13.877 1.00 83.38 114 ASN A O 1
ATOM 869 N N . LYS A 1 115 ? 4.794 9.140 -13.828 1.00 78.38 115 LYS A N 1
ATOM 870 C CA . LYS A 1 115 ? 4.089 8.173 -14.691 1.00 78.38 115 LYS A CA 1
ATOM 871 C C . LYS A 1 115 ? 4.656 8.082 -16.115 1.00 78.38 115 LYS A C 1
ATOM 873 O O . LYS A 1 115 ? 4.306 7.151 -16.834 1.00 78.38 115 LYS A O 1
ATOM 878 N N . ARG A 1 116 ? 5.450 9.071 -16.538 1.00 74.69 116 ARG A N 1
ATOM 879 C CA . ARG A 1 116 ? 5.995 9.216 -17.897 1.00 74.69 116 ARG A CA 1
ATOM 880 C C . ARG A 1 116 ? 7.447 8.749 -18.037 1.00 74.69 116 ARG A C 1
ATOM 882 O O . ARG A 1 116 ? 7.981 8.850 -19.134 1.00 74.69 116 ARG A O 1
ATOM 889 N N . VAL A 1 117 ? 8.080 8.288 -16.960 1.00 70.12 117 VAL A N 1
ATOM 890 C CA . VAL A 1 117 ? 9.484 7.847 -16.957 1.00 70.12 117 VAL A CA 1
ATOM 891 C C . VAL A 1 117 ? 9.615 6.486 -16.281 1.00 70.12 117 VAL A C 1
ATOM 893 O O . VAL A 1 117 ? 8.741 6.078 -15.507 1.00 70.12 117 VAL A O 1
ATOM 896 N N . GLU A 1 118 ? 10.696 5.784 -16.600 1.00 76.69 118 GLU A N 1
ATOM 897 C CA . GLU A 1 118 ? 11.083 4.559 -15.905 1.00 76.69 118 GLU A CA 1
ATOM 898 C C . GLU A 1 118 ? 11.497 4.873 -14.448 1.00 76.69 118 GLU A C 1
ATOM 900 O O . GLU A 1 118 ? 11.948 5.992 -14.183 1.00 76.69 118 GLU A O 1
ATOM 905 N N . PRO A 1 119 ? 11.214 3.957 -13.500 1.00 79.69 119 PRO A N 1
ATOM 906 C CA . PRO A 1 119 ? 11.491 4.121 -12.072 1.00 79.69 119 PRO A CA 1
ATOM 907 C C . PRO A 1 119 ? 12.965 4.340 -11.713 1.00 79.69 119 PRO A C 1
ATOM 909 O O . PRO A 1 119 ? 13.851 3.856 -12.448 1.00 79.69 119 PRO A O 1
#

pLDDT: mean 80.09, std 17.07, range [35.31, 96.56]

Foldseek 3Di:
DDDVVVPPDPPPPPPDPPVPPVPDDWDKDQFAPPDFLLNVCCVPVVGSLLSLVQCVQQVPDDDDSPPGDHRDMGIDDDDDDDDDDPPDALQNVCCVPVVGSVCSVSVCSNVVHDPVDGD

Sequence (119 aa):
MSPRVVAALLAVGLSMLATVAGAQPVYTHAVQEGDTLASVAQRYYADPTREAVLREANRMKGSAASDLVTGSWIFVPMVSFYRVSKDETWKSIAARFYGRPSRSTVLIEANKGNKRVEP

Secondary structure (DSSP, 8-state):
--STTSTTSSSSTTS-----------EEEEPPTT--HHHHHHHHHS-GGGHHHHHHHTT--SS-TT---TT-EEEEPPP------TT--HHHHHHHHHSSGGGHHHHHHHTT--TTS--

Radius of gyration: 23.0 Å; chains: 1; bounding box: 42×73×37 Å